Protein AF-A0A821BW20-F1 (afdb_monomer)

Foldseek 3Di:
DDDPPQPCVVLALVVVLVVCVVCVVPDDKDKDKRFAPFDDPVNVVSVVVSVVVNQDCSQVVVQWDKDKDDDGTMIMIMIDHNVNVVPPDDPPPPDDDDDD

Secondary structure (DSSP, 8-state):
-------GGG--HHHHHHHHHHHTTT-S--EEEEE-S---HHHHHHHHHHHHTT-STHHHHTTEEEEEEE-SSEEEEEEEEHHHHTT-------------

Sequence (100 aa):
MLYGNYDLDMINANQSKHLIIFSSCRLNIFKFIFNYIYMTNDDNNDILEKFNQFQTDFWIEKHWYIEYELSYYSSSIYTVPYTLNSFKLEISTQRYWNQF

Nearest PDB structures (foldseek):
  1tig-assembly1_A  TM=6.783E-01  e=1.967E-01  Geobacillus stearothermophilus
  5lmv-assembly1_X  TM=6.789E-01  e=1.193E+00  Thermus thermophilus HB8
  5lmr-assembly1_X  TM=5.923E-01  e=1.044E+00  Thermus thermophilus HB8
  8dwz-assembly1_A  TM=6.489E-01  e=1.666E+00  Enterococcus

Radius of gyration: 18.39 Å; Cα contacts (8 Å, |Δi|>4): 81; chains: 1; bounding box: 45×25×68 Å

Solvent-accessible surface area (backbone atoms only — not comparable to full-atom values): 6315 Å² total; per-residue (Å²): 134,84,74,81,82,72,65,62,78,77,64,38,47,67,63,52,49,54,53,45,62,72,42,49,88,81,45,86,65,51,74,50,77,48,77,53,94,64,63,55,76,69,54,50,55,55,52,49,56,44,54,53,63,55,75,49,71,73,36,57,82,70,47,31,46,80,51,73,49,80,55,63,43,37,36,34,42,33,47,44,44,48,85,64,53,75,68,64,69,78,82,75,80,74,79,79,76,82,87,126

Structure (mmCIF, N/CA/C/O backbone):
data_AF-A0A821BW20-F1
#
_entry.id   AF-A0A821BW20-F1
#
loop_
_atom_site.group_PDB
_atom_site.id
_atom_site.type_symbol
_atom_site.label_atom_id
_atom_site.label_alt_id
_atom_site.label_comp_id
_atom_site.label_asym_id
_atom_site.label_entity_id
_atom_site.label_seq_id
_atom_site.pdbx_PDB_ins_code
_atom_site.Cartn_x
_atom_site.Cartn_y
_atom_site.Cartn_z
_atom_site.occupancy
_atom_site.B_iso_or_equiv
_atom_site.auth_seq_id
_atom_site.auth_comp_id
_atom_site.auth_asym_id
_atom_site.auth_atom_id
_atom_site.pdbx_PDB_model_num
ATOM 1 N N . MET A 1 1 ? 17.943 0.670 -27.583 1.00 32.41 1 MET A N 1
ATOM 2 C CA . MET A 1 1 ? 17.529 -0.154 -26.430 1.00 32.41 1 MET A CA 1
ATOM 3 C C . MET A 1 1 ? 16.342 0.545 -25.806 1.00 32.41 1 MET A C 1
ATOM 5 O O . MET A 1 1 ? 16.503 1.663 -25.340 1.00 32.41 1 MET A O 1
ATOM 9 N N . LEU A 1 2 ? 15.152 -0.039 -25.936 1.00 31.22 2 LEU A N 1
ATOM 10 C CA . LEU A 1 2 ? 13.943 0.464 -25.291 1.00 31.22 2 LEU A CA 1
ATOM 11 C C . LEU A 1 2 ? 14.017 0.008 -23.832 1.00 31.22 2 LEU A C 1
ATOM 13 O O . LEU A 1 2 ? 13.925 -1.190 -23.575 1.00 31.22 2 LEU A O 1
ATOM 17 N N . TYR A 1 3 ? 14.272 0.942 -22.915 1.00 42.75 3 TYR A N 1
ATOM 18 C CA . TYR A 1 3 ? 14.048 0.704 -21.492 1.00 42.75 3 TYR A CA 1
ATOM 19 C C . TYR A 1 3 ? 12.575 0.327 -21.333 1.00 42.75 3 TYR A C 1
ATOM 21 O O . TYR A 1 3 ? 11.709 0.964 -21.939 1.00 42.75 3 TYR A O 1
ATOM 29 N N . GLY A 1 4 ? 12.298 -0.765 -20.624 1.00 42.38 4 GLY A N 1
ATOM 30 C CA . GLY A 1 4 ? 10.926 -1.159 -20.345 1.00 42.38 4 GLY A CA 1
ATOM 31 C C . GLY A 1 4 ? 10.242 -0.005 -19.627 1.00 42.38 4 GLY A C 1
ATOM 32 O O . GLY A 1 4 ? 10.634 0.329 -18.520 1.00 42.38 4 GLY A O 1
ATOM 33 N N . ASN A 1 5 ? 9.265 0.630 -20.275 1.00 44.00 5 ASN A N 1
ATOM 34 C CA . ASN A 1 5 ? 8.374 1.582 -19.624 1.00 44.00 5 ASN A CA 1
ATOM 35 C C . ASN A 1 5 ? 7.580 0.803 -18.573 1.00 44.00 5 ASN A C 1
ATOM 37 O O . ASN A 1 5 ? 6.577 0.165 -18.894 1.00 44.00 5 ASN A O 1
ATOM 41 N N . TYR A 1 6 ? 8.056 0.789 -17.334 1.00 56.91 6 TYR A N 1
ATOM 42 C CA . TYR A 1 6 ? 7.216 0.460 -16.195 1.00 56.91 6 TYR A CA 1
ATOM 43 C C . TYR A 1 6 ? 6.229 1.613 -16.071 1.00 56.91 6 TYR A C 1
ATOM 45 O O . TYR A 1 6 ? 6.626 2.767 -15.915 1.00 56.91 6 TYR A O 1
ATOM 53 N N . ASP A 1 7 ? 4.945 1.306 -16.203 1.00 64.50 7 ASP A N 1
ATOM 54 C CA . ASP A 1 7 ? 3.902 2.307 -16.068 1.00 64.50 7 ASP A CA 1
ATOM 55 C C . ASP A 1 7 ? 3.717 2.617 -14.575 1.00 64.50 7 ASP A C 1
ATOM 57 O O . ASP A 1 7 ? 2.884 2.027 -13.885 1.00 64.50 7 ASP A O 1
ATOM 61 N N . LEU A 1 8 ? 4.573 3.496 -14.044 1.00 66.06 8 LEU A N 1
ATOM 62 C CA . LEU A 1 8 ? 4.513 3.980 -12.662 1.00 66.06 8 LEU A CA 1
ATOM 63 C C . LEU A 1 8 ? 3.160 4.631 -12.341 1.00 66.06 8 LEU A C 1
ATOM 65 O O . LEU A 1 8 ? 2.808 4.738 -11.163 1.00 66.06 8 LEU A O 1
ATOM 69 N N . ASP A 1 9 ? 2.377 5.018 -13.354 1.00 69.88 9 ASP A N 1
ATOM 70 C CA . ASP A 1 9 ? 1.015 5.514 -13.164 1.00 69.88 9 ASP A CA 1
ATOM 71 C C . ASP A 1 9 ? 0.059 4.412 -12.681 1.00 69.88 9 ASP A C 1
ATOM 73 O O . ASP A 1 9 ? -0.957 4.719 -12.050 1.00 69.88 9 ASP A O 1
ATOM 77 N N . MET A 1 10 ? 0.409 3.130 -12.864 1.00 70.94 10 MET A N 1
ATOM 78 C CA . MET A 1 10 ? -0.311 2.009 -12.248 1.00 70.94 10 MET A CA 1
ATOM 79 C C . MET A 1 10 ? -0.134 1.964 -10.723 1.00 70.94 10 MET A C 1
ATOM 81 O O . MET A 1 10 ? -1.004 1.441 -10.022 1.00 70.94 10 MET A O 1
ATOM 85 N N . ILE A 1 11 ? 0.953 2.526 -10.180 1.00 74.38 11 ILE A N 1
ATOM 86 C CA . ILE A 1 11 ? 1.178 2.639 -8.733 1.00 74.38 11 ILE A CA 1
ATOM 87 C C . ILE A 1 11 ? 0.504 3.925 -8.237 1.00 74.38 11 ILE A C 1
ATOM 89 O O . ILE A 1 11 ? 1.141 4.940 -7.952 1.00 74.38 11 ILE A O 1
ATOM 93 N N . ASN A 1 12 ? -0.827 3.887 -8.151 1.00 79.44 12 ASN A N 1
ATOM 94 C CA . ASN A 1 12 ? -1.644 5.025 -7.741 1.00 79.44 12 ASN A CA 1
ATOM 95 C C . ASN A 1 12 ? -2.269 4.799 -6.355 1.00 79.44 12 ASN A C 1
ATOM 97 O O . ASN A 1 12 ? -3.194 3.993 -6.183 1.00 79.44 12 ASN A O 1
ATOM 101 N N . ALA A 1 13 ? -1.789 5.553 -5.364 1.00 78.00 13 ALA A N 1
ATOM 102 C CA . ALA A 1 13 ? -2.254 5.464 -3.981 1.00 78.00 13 ALA A CA 1
ATOM 103 C C . ALA A 1 13 ? -3.754 5.778 -3.832 1.00 78.00 13 ALA A C 1
ATOM 105 O O . ALA A 1 13 ? -4.461 5.088 -3.095 1.00 78.00 13 ALA A O 1
ATOM 106 N N . ASN A 1 14 ? -4.276 6.758 -4.577 1.00 80.94 14 ASN A N 1
ATOM 107 C CA . ASN A 1 14 ? -5.687 7.148 -4.501 1.00 80.94 14 ASN A CA 1
ATOM 108 C C . ASN A 1 14 ? -6.611 6.063 -5.062 1.00 80.94 14 ASN A C 1
ATOM 110 O O . ASN A 1 14 ? -7.599 5.699 -4.422 1.00 80.94 14 ASN A O 1
ATOM 114 N N . GLN A 1 15 ? -6.283 5.503 -6.228 1.00 80.12 15 GLN A N 1
ATOM 115 C CA . GLN A 1 15 ? -7.061 4.404 -6.813 1.00 80.12 15 GLN A CA 1
ATOM 116 C C . GLN A 1 15 ? -7.046 3.167 -5.907 1.00 80.12 15 GLN A C 1
ATOM 118 O O . GLN A 1 15 ? -8.089 2.560 -5.653 1.00 80.12 15 GLN A O 1
ATOM 123 N N . SER A 1 16 ? -5.880 2.847 -5.348 1.00 77.75 16 SER A N 1
ATOM 124 C CA . SER A 1 16 ? -5.709 1.729 -4.419 1.00 77.75 16 SER A CA 1
ATOM 125 C C . SER A 1 16 ? -6.510 1.927 -3.129 1.00 77.75 16 SER A C 1
ATOM 127 O O . SER A 1 16 ? -7.176 1.004 -2.659 1.00 77.75 16 SER A O 1
ATOM 129 N N . LYS A 1 17 ? -6.532 3.151 -2.586 1.00 80.31 17 LYS A N 1
ATOM 130 C CA . LYS A 1 17 ? -7.357 3.525 -1.430 1.00 80.31 17 LYS A CA 1
ATOM 131 C C . LYS A 1 17 ? -8.846 3.319 -1.706 1.00 80.31 17 LYS A C 1
ATOM 133 O O . LYS A 1 17 ? -9.535 2.731 -0.876 1.00 80.31 17 LYS A O 1
ATOM 138 N N . HIS A 1 18 ? -9.346 3.741 -2.867 1.00 83.25 18 HIS A N 1
ATOM 139 C CA . HIS A 1 18 ? -10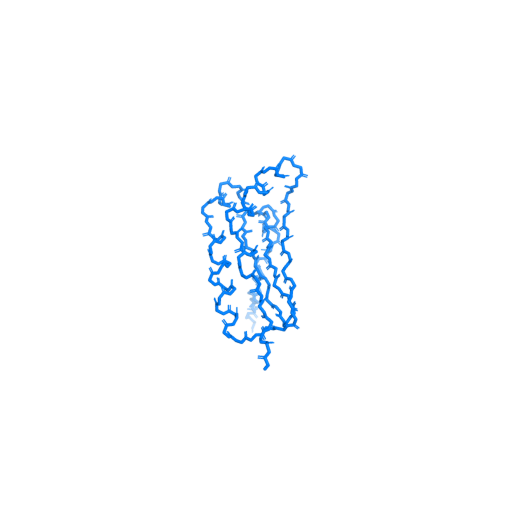.748 3.522 -3.240 1.00 83.25 18 HIS A CA 1
ATOM 140 C C . HIS A 1 18 ? -11.106 2.036 -3.336 1.00 83.25 18 HIS A C 1
ATOM 142 O O . HIS A 1 18 ? -12.130 1.621 -2.787 1.00 83.25 18 HIS A O 1
ATOM 148 N N . LEU A 1 19 ? -10.24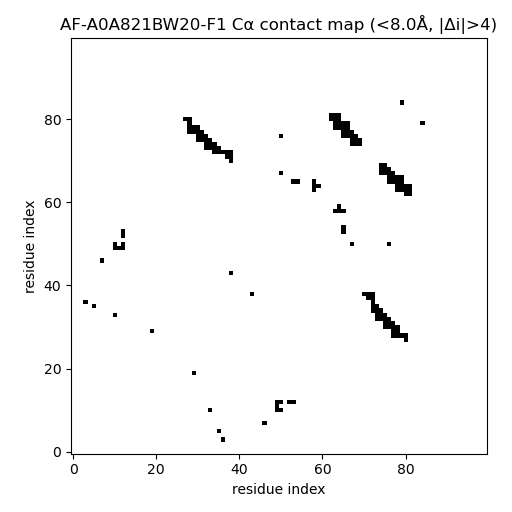9 1.228 -3.969 1.00 81.19 19 LEU A N 1
ATOM 149 C CA . LEU A 1 19 ? -10.420 -0.225 -4.047 1.00 81.19 19 LEU A CA 1
ATOM 150 C C . LEU A 1 19 ? -10.476 -0.863 -2.659 1.00 81.19 19 LEU A C 1
ATOM 152 O O . LEU A 1 19 ? -11.329 -1.718 -2.409 1.00 81.19 19 LEU A O 1
ATOM 156 N N . ILE A 1 20 ? -9.610 -0.421 -1.747 1.00 79.12 20 ILE A N 1
ATOM 157 C CA . ILE A 1 20 ? -9.583 -0.925 -0.377 1.00 79.12 20 ILE A CA 1
ATOM 158 C C . ILE A 1 20 ? -10.834 -0.517 0.391 1.00 79.12 20 ILE A C 1
ATOM 160 O O . ILE A 1 20 ? -11.443 -1.377 1.012 1.00 79.12 20 ILE A O 1
ATOM 164 N N . ILE A 1 21 ? -11.274 0.742 0.320 1.00 79.56 21 ILE A N 1
ATOM 165 C CA . ILE A 1 21 ? -12.515 1.182 0.979 1.00 79.56 21 ILE A CA 1
ATOM 166 C C . ILE A 1 21 ? -13.697 0.333 0.510 1.00 79.56 21 ILE A C 1
ATOM 168 O O . ILE A 1 21 ? -14.451 -0.179 1.335 1.00 79.56 21 ILE A O 1
ATOM 172 N N . PHE A 1 22 ? -13.828 0.148 -0.805 1.00 81.31 22 PHE A N 1
ATOM 173 C CA . PHE A 1 22 ? -14.908 -0.641 -1.390 1.00 81.31 22 PHE A CA 1
ATOM 174 C C . PHE A 1 22 ? -14.860 -2.108 -0.943 1.00 81.31 22 PHE A C 1
ATOM 176 O O . PHE A 1 22 ? -15.882 -2.716 -0.628 1.00 81.31 22 PHE A O 1
ATOM 183 N N . SER A 1 23 ? -13.658 -2.673 -0.878 1.00 76.50 23 SER A N 1
ATOM 184 C CA . SER A 1 23 ? -13.451 -4.089 -0.578 1.00 76.50 23 SER A CA 1
ATOM 185 C C . SER A 1 23 ? -13.364 -4.386 0.926 1.00 76.50 23 SER A C 1
ATOM 187 O O . SER A 1 23 ? -13.513 -5.538 1.332 1.00 76.50 23 SER A O 1
ATOM 189 N N . SER A 1 24 ? -13.161 -3.369 1.770 1.00 71.19 24 SER A N 1
ATOM 190 C CA . SER A 1 24 ? -12.943 -3.482 3.222 1.00 71.19 24 SER A CA 1
ATOM 191 C C . SER A 1 24 ? -14.151 -4.046 3.967 1.00 71.19 24 SER A C 1
ATOM 193 O O . SER A 1 24 ? -13.990 -4.568 5.064 1.00 71.19 24 SER A O 1
ATOM 195 N N . CYS A 1 25 ? -15.348 -4.021 3.375 1.00 68.12 25 CYS A N 1
ATOM 196 C CA . CYS A 1 25 ? -16.506 -4.720 3.936 1.00 68.12 25 CYS A CA 1
ATOM 197 C C . CYS A 1 25 ? -16.371 -6.254 3.881 1.00 68.12 25 CYS A C 1
ATOM 199 O O . CYS A 1 25 ? -17.172 -6.951 4.497 1.00 68.12 25 CYS A O 1
ATOM 201 N N . ARG A 1 26 ? -15.415 -6.789 3.107 1.00 68.00 26 ARG A N 1
ATOM 202 C CA . ARG A 1 26 ? -15.252 -8.232 2.852 1.00 68.00 26 ARG A CA 1
ATOM 203 C C . ARG A 1 26 ? -13.822 -8.745 3.029 1.00 68.00 26 ARG A C 1
ATOM 205 O O . ARG A 1 26 ? -13.638 -9.955 3.105 1.00 68.00 26 ARG A O 1
ATOM 212 N N . LEU A 1 27 ? -12.826 -7.861 3.071 1.00 70.12 27 LEU A N 1
ATOM 213 C CA . LEU A 1 27 ? -11.408 -8.210 3.133 1.00 70.12 27 LEU A CA 1
ATOM 214 C C . LEU A 1 27 ? -10.700 -7.413 4.233 1.00 70.12 27 LEU A C 1
ATOM 216 O O . LEU A 1 27 ? -10.832 -6.193 4.311 1.00 70.12 27 LEU A O 1
ATOM 220 N N . ASN A 1 28 ? -9.921 -8.124 5.050 1.00 71.81 28 ASN A N 1
ATOM 221 C CA . ASN A 1 28 ? -9.164 -7.555 6.172 1.00 71.81 28 ASN A CA 1
ATOM 222 C C . ASN A 1 28 ? -7.686 -7.308 5.840 1.00 71.81 28 ASN A C 1
ATOM 224 O O . ASN A 1 28 ? -6.979 -6.688 6.627 1.00 71.81 28 ASN A O 1
ATOM 228 N N . ILE A 1 29 ? -7.203 -7.852 4.721 1.00 78.25 29 ILE A N 1
ATOM 229 C CA . ILE A 1 29 ? -5.809 -7.771 4.283 1.00 78.25 29 ILE A CA 1
ATOM 230 C C . ILE A 1 29 ? -5.811 -7.547 2.776 1.00 78.25 29 ILE A C 1
ATOM 232 O O . ILE A 1 29 ? -6.514 -8.241 2.039 1.00 78.25 29 ILE A O 1
ATOM 236 N N . PHE A 1 30 ? -4.995 -6.603 2.329 1.00 82.31 30 PHE A N 1
ATOM 237 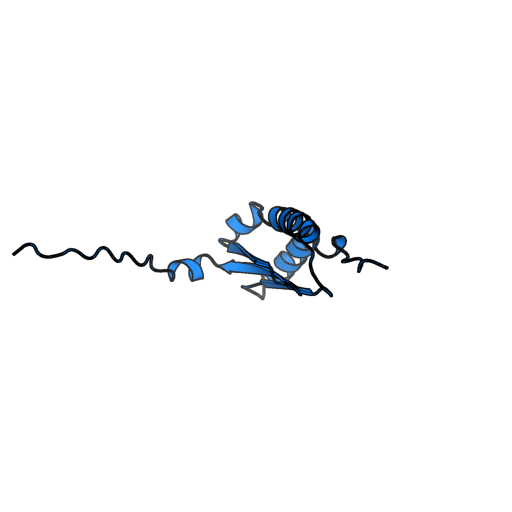C CA . PHE A 1 30 ? -4.771 -6.286 0.930 1.00 82.31 30 PHE A CA 1
ATOM 238 C C . PHE A 1 30 ? -3.290 -6.417 0.613 1.00 82.31 30 PHE A C 1
ATOM 240 O O . PHE A 1 30 ? -2.451 -5.987 1.400 1.00 82.31 30 PHE A O 1
ATOM 247 N N . LYS A 1 31 ? -2.980 -6.994 -0.549 1.00 86.44 31 LYS A N 1
ATOM 248 C CA . LYS A 1 31 ? -1.639 -7.013 -1.133 1.00 86.44 31 LYS A CA 1
ATOM 249 C C . LYS A 1 31 ? -1.763 -6.636 -2.601 1.00 86.44 31 LYS A C 1
ATOM 251 O O . LYS A 1 31 ? -2.454 -7.327 -3.347 1.00 86.44 31 LYS A O 1
ATOM 256 N N . PHE A 1 32 ? -1.095 -5.566 -3.007 1.00 84.62 32 PHE A N 1
ATOM 257 C CA . PHE A 1 32 ? -0.904 -5.247 -4.417 1.00 84.62 32 PHE A CA 1
ATOM 258 C C . PHE A 1 32 ? 0.490 -5.696 -4.827 1.00 84.62 32 PHE A C 1
ATOM 260 O O . PHE A 1 32 ? 1.454 -5.464 -4.099 1.00 84.62 32 PHE A O 1
ATOM 267 N N . ILE A 1 33 ? 0.577 -6.372 -5.968 1.00 86.75 33 ILE A N 1
ATOM 268 C CA . ILE A 1 33 ? 1.829 -6.872 -6.533 1.00 86.75 33 ILE A CA 1
ATOM 269 C C . ILE A 1 33 ? 1.999 -6.214 -7.893 1.00 86.75 33 ILE A C 1
ATOM 271 O O . ILE A 1 33 ? 1.138 -6.352 -8.763 1.00 86.75 33 ILE A O 1
ATOM 275 N N . PHE A 1 34 ? 3.114 -5.523 -8.062 1.00 84.25 34 PHE A N 1
ATOM 276 C CA . PHE A 1 34 ? 3.505 -4.863 -9.292 1.00 84.25 34 PHE A CA 1
ATOM 277 C C . PHE A 1 34 ? 4.690 -5.633 -9.862 1.00 84.25 34 PHE A C 1
ATOM 279 O O . PHE A 1 34 ? 5.750 -5.695 -9.247 1.00 84.25 34 PHE A O 1
ATOM 286 N N . ASN A 1 35 ? 4.490 -6.271 -11.012 1.00 83.38 35 ASN A N 1
ATOM 287 C CA . ASN A 1 35 ? 5.532 -7.047 -11.676 1.00 83.38 35 ASN A CA 1
ATOM 288 C C . ASN A 1 35 ? 6.164 -6.217 -12.794 1.00 83.38 35 ASN A C 1
ATOM 290 O O . ASN A 1 35 ? 5.459 -5.512 -13.516 1.00 83.38 35 ASN A O 1
ATOM 294 N N . TYR A 1 36 ? 7.473 -6.348 -12.967 1.00 79.50 36 TYR A N 1
ATOM 295 C CA . TYR A 1 36 ? 8.249 -5.676 -14.007 1.00 79.50 36 TYR A CA 1
ATOM 296 C C . TYR A 1 36 ? 9.328 -6.604 -14.574 1.00 79.50 36 TYR A C 1
ATOM 298 O O . TYR A 1 36 ? 9.617 -7.669 -14.032 1.00 79.50 36 TYR A O 1
ATOM 306 N N . ILE A 1 37 ? 9.908 -6.212 -15.713 1.00 76.06 37 ILE A N 1
ATOM 307 C CA . ILE A 1 37 ? 10.893 -7.033 -16.436 1.00 76.06 37 ILE A CA 1
ATOM 308 C C . ILE A 1 37 ? 12.231 -7.075 -15.686 1.00 76.06 37 ILE A C 1
ATOM 310 O O . ILE A 1 37 ? 12.836 -8.137 -15.586 1.00 76.06 37 ILE A O 1
ATOM 314 N N . TYR A 1 38 ? 12.693 -5.936 -15.172 1.00 71.81 38 TYR A N 1
ATOM 315 C CA . TYR A 1 38 ? 13.836 -5.809 -14.265 1.00 71.81 38 TYR A CA 1
ATOM 316 C C . TYR A 1 38 ? 13.814 -4.410 -13.634 1.00 71.81 38 TYR A C 1
ATOM 318 O O . TYR A 1 38 ? 13.311 -3.481 -14.262 1.00 71.81 38 TYR A O 1
ATOM 326 N N . MET A 1 39 ? 14.353 -4.262 -12.423 1.00 73.25 39 MET A N 1
ATOM 327 C CA . MET A 1 39 ? 14.501 -2.967 -11.750 1.00 73.25 39 MET A CA 1
ATOM 328 C C . MET A 1 39 ? 15.926 -2.433 -11.831 1.00 73.25 39 MET A C 1
ATOM 330 O O . MET A 1 39 ? 16.884 -3.172 -11.593 1.00 73.25 39 MET A O 1
ATOM 334 N N . THR A 1 40 ? 16.067 -1.138 -12.089 1.00 76.69 40 THR A N 1
ATOM 335 C CA . THR A 1 40 ? 17.314 -0.397 -11.875 1.00 76.69 40 THR A CA 1
ATOM 336 C C . THR A 1 40 ? 17.311 0.319 -10.520 1.00 76.69 40 THR A C 1
ATOM 338 O O . THR A 1 40 ? 16.302 0.374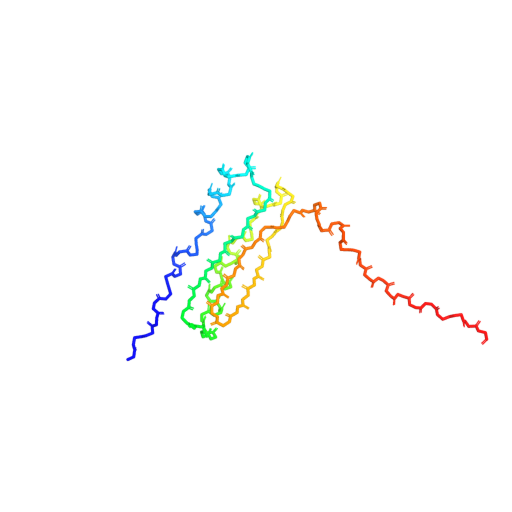 -9.819 1.00 76.69 40 THR A O 1
ATOM 341 N N . ASN A 1 41 ? 18.461 0.872 -10.125 1.00 76.00 41 ASN A N 1
ATOM 342 C CA . ASN A 1 41 ? 18.555 1.660 -8.894 1.00 76.00 41 ASN A CA 1
ATOM 343 C C . ASN A 1 41 ? 17.753 2.966 -8.961 1.00 76.00 41 ASN A C 1
ATOM 345 O O . ASN A 1 41 ? 17.250 3.398 -7.928 1.00 76.00 41 ASN A O 1
ATOM 349 N N . ASP A 1 42 ? 17.619 3.573 -10.141 1.00 76.81 42 ASP A N 1
ATOM 350 C CA . ASP A 1 42 ? 16.815 4.789 -10.304 1.00 76.81 42 ASP A CA 1
ATOM 351 C C . ASP A 1 42 ? 15.326 4.467 -10.106 1.00 76.81 42 ASP A C 1
ATOM 353 O O . ASP A 1 42 ? 14.645 5.140 -9.333 1.00 76.81 42 ASP A O 1
ATOM 357 N N . ASP A 1 43 ? 14.873 3.329 -10.642 1.00 76.88 43 ASP A N 1
ATOM 358 C CA . ASP A 1 43 ? 13.506 2.833 -10.443 1.00 76.88 43 ASP A CA 1
ATOM 359 C C . ASP A 1 43 ? 13.189 2.570 -8.956 1.00 76.88 43 ASP A C 1
ATOM 361 O O . ASP A 1 43 ? 12.035 2.671 -8.539 1.00 76.88 43 ASP A O 1
ATOM 365 N N . ASN A 1 44 ? 14.195 2.249 -8.123 1.00 78.62 44 ASN A N 1
ATOM 366 C CA . ASN A 1 44 ? 13.998 2.056 -6.674 1.00 78.62 44 ASN A CA 1
ATOM 367 C C . ASN A 1 44 ? 13.557 3.342 -5.995 1.00 78.62 44 ASN A C 1
ATOM 369 O O . ASN A 1 44 ? 12.654 3.300 -5.160 1.00 78.62 44 ASN A O 1
ATOM 373 N N . ASN A 1 45 ? 14.160 4.472 -6.355 1.00 83.00 45 ASN A N 1
ATOM 374 C CA . ASN A 1 45 ? 13.804 5.751 -5.756 1.00 83.00 45 ASN A CA 1
ATOM 375 C C . ASN A 1 45 ? 12.384 6.164 -6.160 1.00 83.00 45 ASN A C 1
ATOM 377 O O . ASN A 1 45 ? 11.605 6.558 -5.293 1.00 83.00 45 ASN A O 1
ATOM 381 N N . ASP A 1 46 ? 12.018 5.970 -7.428 1.00 84.25 46 ASP A N 1
ATOM 382 C CA . ASP A 1 46 ? 10.687 6.311 -7.938 1.00 84.25 46 ASP A CA 1
ATOM 383 C C . ASP A 1 46 ? 9.587 5.438 -7.311 1.00 84.25 46 ASP A C 1
ATOM 385 O O . ASP A 1 46 ? 8.548 5.945 -6.874 1.00 84.25 46 ASP A O 1
ATOM 389 N N . ILE A 1 47 ? 9.808 4.121 -7.197 1.00 84.00 47 ILE A N 1
ATOM 390 C CA . ILE A 1 47 ? 8.853 3.219 -6.532 1.00 84.00 47 ILE A CA 1
ATOM 391 C C . ILE A 1 47 ? 8.741 3.551 -5.042 1.00 84.00 47 ILE A C 1
ATOM 393 O O . ILE A 1 47 ? 7.629 3.565 -4.508 1.00 84.00 47 ILE A O 1
ATOM 397 N N . LEU A 1 48 ? 9.854 3.848 -4.3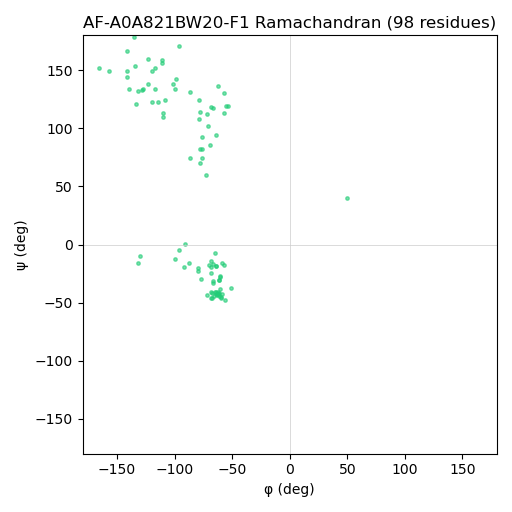65 1.00 85.12 48 LEU A N 1
ATOM 398 C CA . LEU A 1 48 ? 9.835 4.271 -2.964 1.00 85.12 48 LEU A CA 1
ATOM 399 C C . LEU A 1 48 ? 9.051 5.572 -2.779 1.00 85.12 48 LEU A C 1
ATOM 401 O O . LEU A 1 48 ? 8.257 5.671 -1.842 1.00 85.12 48 LEU A O 1
ATOM 405 N N . GLU A 1 49 ? 9.212 6.549 -3.674 1.00 86.44 49 GLU A N 1
ATOM 406 C CA . GLU A 1 49 ? 8.431 7.785 -3.642 1.00 86.44 49 GLU A CA 1
ATOM 407 C C . GLU A 1 49 ? 6.933 7.490 -3.775 1.00 86.44 49 GLU A C 1
ATOM 409 O O . GLU A 1 49 ? 6.131 7.969 -2.969 1.00 86.44 49 GLU A O 1
ATOM 414 N N . LYS A 1 50 ? 6.542 6.634 -4.726 1.00 86.00 50 LYS A N 1
ATOM 415 C CA . LYS A 1 50 ? 5.144 6.212 -4.883 1.00 86.00 50 LYS A CA 1
ATOM 416 C C . LYS A 1 50 ? 4.629 5.469 -3.656 1.00 86.00 50 LYS A C 1
ATOM 418 O O . LYS A 1 50 ? 3.517 5.740 -3.217 1.00 86.00 50 LYS A O 1
ATOM 423 N N . PHE A 1 51 ? 5.410 4.569 -3.064 1.00 86.75 51 PHE A N 1
ATOM 424 C CA . PHE A 1 51 ? 5.015 3.830 -1.860 1.00 86.75 51 PHE A CA 1
ATOM 425 C C . PHE A 1 51 ? 4.882 4.738 -0.636 1.00 86.75 51 PHE A C 1
ATOM 427 O O . PHE A 1 51 ? 3.968 4.544 0.166 1.00 86.75 51 PHE A O 1
ATOM 434 N N . ASN A 1 52 ? 5.694 5.789 -0.527 1.00 85.44 52 ASN A N 1
ATOM 435 C CA . ASN A 1 52 ? 5.516 6.808 0.506 1.00 85.44 52 ASN A CA 1
ATOM 436 C C . ASN A 1 52 ? 4.168 7.530 0.383 1.00 85.44 52 ASN A C 1
ATOM 438 O O . ASN A 1 52 ? 3.572 7.868 1.401 1.00 85.44 52 ASN A O 1
A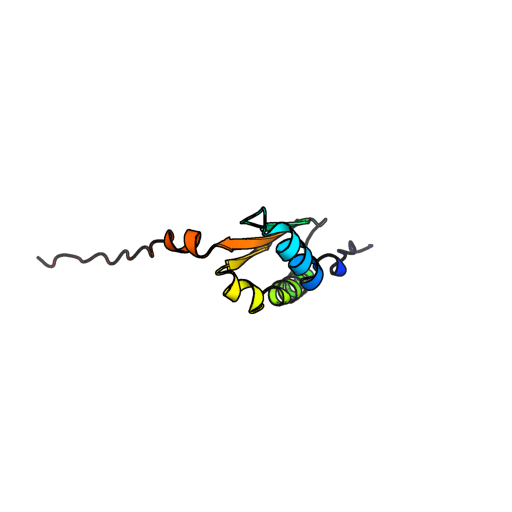TOM 442 N N . GLN A 1 53 ? 3.615 7.685 -0.826 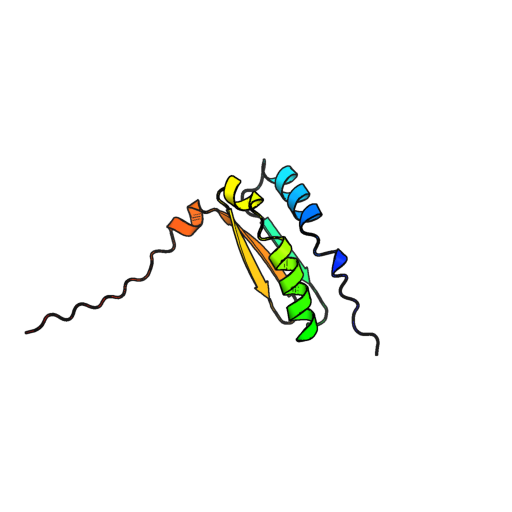1.00 86.94 53 GLN A N 1
ATOM 443 C CA . GLN A 1 53 ? 2.271 8.257 -1.011 1.00 86.94 53 GLN A CA 1
ATOM 444 C C . GLN A 1 53 ? 1.159 7.368 -0.439 1.00 86.94 53 GLN A C 1
ATOM 446 O O . GLN A 1 53 ? 0.047 7.845 -0.215 1.00 86.94 53 GLN A O 1
ATOM 451 N N . PHE A 1 54 ? 1.435 6.088 -0.175 1.00 81.75 54 PHE A N 1
ATOM 452 C CA . PHE A 1 54 ? 0.502 5.232 0.544 1.00 81.75 54 PHE A CA 1
ATOM 453 C C . PHE A 1 54 ? 0.561 5.468 2.052 1.00 81.75 54 PHE A C 1
ATOM 455 O O . PHE A 1 54 ? -0.419 5.157 2.709 1.00 81.75 54 PHE A O 1
ATOM 462 N N . GLN A 1 55 ? 1.618 6.042 2.628 1.00 79.81 55 GLN A N 1
ATOM 463 C CA . GLN A 1 55 ? 1.733 6.276 4.075 1.00 79.81 55 GLN A CA 1
ATOM 464 C C . GLN A 1 55 ? 0.907 7.501 4.511 1.00 79.81 55 GLN A C 1
ATOM 466 O O . GLN A 1 55 ? 1.436 8.554 4.850 1.00 79.81 55 GLN A O 1
ATOM 471 N N . THR A 1 56 ? -0.420 7.369 4.466 1.00 81.50 56 THR A N 1
ATOM 472 C CA . THR A 1 56 ? -1.380 8.416 4.855 1.00 81.50 56 THR A CA 1
ATOM 473 C C . THR A 1 56 ? -2.135 8.039 6.128 1.00 81.50 56 THR A C 1
ATOM 475 O O . THR A 1 56 ? -2.301 6.854 6.429 1.00 81.50 56 THR A O 1
ATOM 478 N N . ASP A 1 57 ? -2.693 9.034 6.823 1.00 80.00 57 ASP A N 1
ATOM 479 C CA . ASP A 1 57 ? -3.481 8.843 8.056 1.00 80.00 57 ASP A CA 1
ATOM 480 C C . ASP A 1 57 ? -4.712 7.938 7.877 1.00 80.00 57 ASP A C 1
ATOM 482 O O . ASP A 1 57 ? -5.250 7.400 8.843 1.00 80.00 57 ASP A O 1
ATOM 486 N N . PHE A 1 58 ? -5.128 7.698 6.629 1.00 79.19 58 PHE A N 1
ATOM 487 C CA . PHE A 1 58 ? -6.217 6.785 6.289 1.00 79.19 58 PHE A CA 1
ATOM 488 C C . PHE A 1 58 ? -6.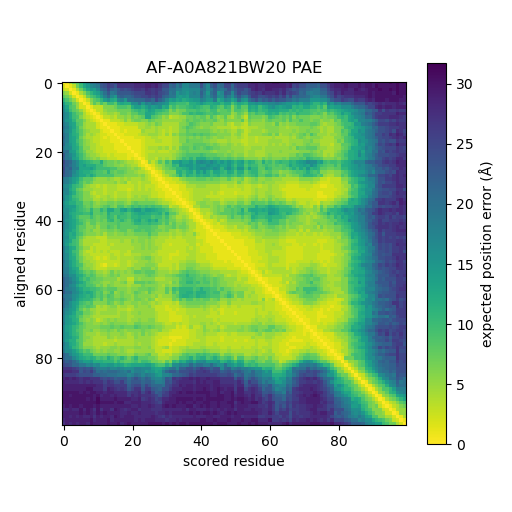070 5.392 6.926 1.00 79.19 58 PHE A C 1
ATOM 490 O O . PHE A 1 58 ? -7.066 4.790 7.328 1.00 79.19 58 PHE A O 1
ATOM 497 N N . TRP A 1 59 ? -4.845 4.867 7.021 1.00 75.75 59 TRP A N 1
ATOM 498 C CA . TRP A 1 59 ? -4.606 3.534 7.588 1.00 75.75 59 TRP A CA 1
ATOM 499 C C . TRP A 1 59 ? -4.681 3.530 9.115 1.00 75.75 59 TRP A C 1
ATOM 501 O O . TRP A 1 59 ? -5.125 2.542 9.702 1.00 75.75 59 TRP A O 1
ATOM 511 N N . ILE A 1 60 ? -4.334 4.655 9.748 1.00 73.31 60 ILE A N 1
ATOM 512 C CA . ILE A 1 60 ? -4.366 4.828 11.204 1.00 73.31 60 ILE A CA 1
ATOM 513 C C . ILE A 1 60 ? -5.803 4.700 11.717 1.00 73.31 60 ILE A C 1
ATOM 515 O O . ILE A 1 60 ? -6.042 3.966 12.675 1.00 73.31 60 ILE A O 1
ATOM 519 N N . GLU A 1 61 ? -6.774 5.318 11.036 1.00 74.81 61 GLU A N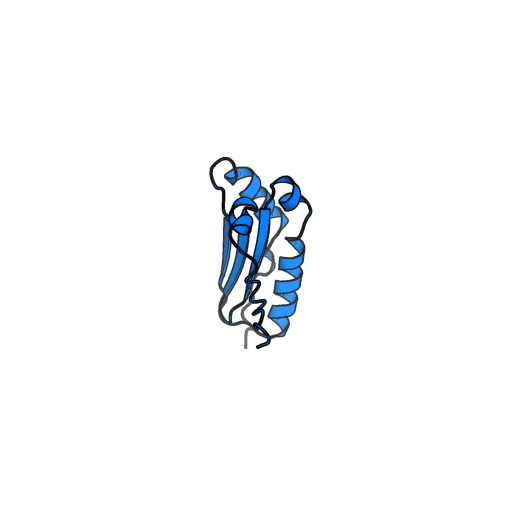 1
ATOM 520 C CA . GLU A 1 61 ? -8.204 5.213 11.378 1.00 74.81 61 GLU A CA 1
ATOM 521 C C . GLU A 1 61 ? -8.736 3.773 11.304 1.00 74.81 61 GLU A C 1
ATOM 523 O O . GLU A 1 61 ? -9.691 3.409 11.988 1.00 74.81 61 GLU A O 1
ATOM 528 N N . LYS A 1 62 ? -8.115 2.935 10.469 1.00 73.25 62 LYS A N 1
ATOM 529 C CA . LYS A 1 62 ? -8.452 1.515 10.312 1.00 73.25 62 LYS A CA 1
ATOM 530 C C . LYS A 1 62 ? -7.654 0.604 11.244 1.00 73.25 62 LYS A C 1
ATOM 532 O O . LYS A 1 62 ? -7.851 -0.608 11.199 1.00 73.25 62 LYS A O 1
ATOM 537 N N . HIS A 1 63 ? -6.774 1.164 12.078 1.00 77.94 63 HIS A N 1
ATOM 538 C CA . HIS A 1 63 ? -5.775 0.421 12.846 1.00 77.94 63 HIS A CA 1
ATOM 539 C C . HIS A 1 63 ? -4.981 -0.548 11.960 1.00 77.94 63 HIS A C 1
ATOM 541 O O . HIS A 1 63 ? -4.736 -1.691 12.343 1.00 77.94 63 HIS A O 1
ATOM 547 N N . TRP A 1 64 ? -4.622 -0.128 10.751 1.00 78.62 64 TRP A N 1
ATOM 548 C CA . TRP A 1 64 ? -3.791 -0.887 9.821 1.00 78.62 64 TRP A CA 1
ATOM 549 C C . TRP A 1 64 ? -2.499 -0.113 9.572 1.00 78.62 64 TRP A C 1
ATOM 551 O O . TRP A 1 64 ? -2.471 1.113 9.649 1.00 78.62 64 TRP A O 1
ATOM 561 N N . TYR A 1 65 ? -1.424 -0.826 9.266 1.00 80.06 65 TYR A N 1
ATOM 562 C CA . TYR A 1 65 ? -0.189 -0.219 8.782 1.00 80.06 65 TYR A CA 1
ATOM 563 C C . TYR A 1 65 ? 0.192 -0.818 7.434 1.00 80.06 65 TYR A C 1
ATOM 565 O O . TYR A 1 65 ? -0.289 -1.886 7.054 1.00 80.06 65 TYR A O 1
ATOM 573 N N . ILE A 1 66 ? 1.018 -0.092 6.691 1.00 84.31 66 ILE A N 1
ATOM 574 C CA . ILE A 1 66 ? 1.445 -0.467 5.350 1.00 84.31 66 ILE A CA 1
ATOM 575 C C . ILE A 1 66 ? 2.908 -0.890 5.404 1.00 84.31 66 ILE A C 1
ATOM 577 O O . ILE A 1 66 ? 3.763 -0.113 5.828 1.00 84.31 66 ILE A O 1
ATOM 581 N N . GLU A 1 67 ? 3.191 -2.100 4.938 1.00 87.12 67 GLU A N 1
ATOM 582 C CA . GLU A 1 67 ? 4.544 -2.576 4.654 1.00 87.12 67 GLU A CA 1
ATOM 583 C C . GLU A 1 67 ? 4.719 -2.732 3.139 1.00 87.12 67 GLU A C 1
ATOM 585 O O . GLU A 1 67 ? 3.749 -2.890 2.388 1.00 87.12 67 GLU A O 1
ATOM 590 N N . TYR A 1 68 ? 5.969 -2.678 2.686 1.00 88.38 68 TYR A N 1
ATOM 591 C CA . TYR A 1 68 ? 6.319 -2.903 1.294 1.00 88.38 68 TYR A CA 1
ATOM 592 C C . TYR A 1 68 ? 7.526 -3.828 1.164 1.00 88.38 68 TYR A C 1
ATOM 594 O O . TYR A 1 68 ? 8.379 -3.908 2.044 1.00 88.38 68 TYR A O 1
ATOM 602 N N . GLU A 1 69 ? 7.592 -4.509 0.029 1.00 87.81 69 GLU A N 1
ATOM 603 C CA . GLU A 1 69 ? 8.674 -5.404 -0.360 1.00 87.81 69 GLU A CA 1
ATOM 604 C C . GLU A 1 69 ? 9.147 -5.007 -1.758 1.00 87.81 69 GLU A C 1
ATOM 606 O O . GLU A 1 69 ? 8.329 -4.799 -2.657 1.00 87.81 69 GLU A O 1
ATOM 611 N N . LEU A 1 70 ? 10.462 -4.901 -1.940 1.00 86.94 70 LEU A N 1
ATOM 612 C CA . LEU A 1 70 ? 11.097 -4.611 -3.223 1.00 86.94 70 LEU A CA 1
ATOM 613 C C . LEU A 1 70 ? 11.974 -5.796 -3.618 1.00 86.94 70 LEU A C 1
ATOM 615 O O . LEU A 1 70 ? 12.748 -6.304 -2.807 1.00 86.94 70 LEU A O 1
ATOM 619 N N . SER A 1 71 ? 11.870 -6.223 -4.870 1.00 84.31 71 SER A N 1
ATOM 620 C CA . SER A 1 71 ? 12.711 -7.269 -5.446 1.00 84.31 71 SER A CA 1
ATOM 621 C C . SER A 1 71 ? 13.200 -6.871 -6.838 1.00 84.31 71 SER A C 1
ATOM 623 O O . SER A 1 71 ? 12.851 -5.823 -7.369 1.00 84.31 71 SER A O 1
ATOM 625 N N . TYR A 1 72 ? 14.008 -7.715 -7.472 1.00 82.38 72 TYR A N 1
ATOM 626 C CA . TYR A 1 72 ? 14.540 -7.413 -8.805 1.00 82.38 72 TYR A CA 1
ATOM 627 C C . TYR A 1 72 ? 13.496 -7.462 -9.932 1.00 82.38 72 TYR A C 1
ATOM 629 O O . TYR A 1 72 ? 13.744 -6.919 -11.007 1.00 82.38 72 TYR A O 1
ATOM 637 N N . TYR A 1 73 ? 12.346 -8.102 -9.693 1.00 84.75 73 TYR A N 1
ATOM 638 C CA . TYR A 1 73 ? 11.309 -8.358 -10.707 1.00 84.75 73 TYR A CA 1
ATOM 639 C C . TYR A 1 73 ? 9.900 -7.954 -10.269 1.00 84.75 73 TYR A C 1
ATOM 641 O O . TYR A 1 73 ? 8.959 -7.979 -11.063 1.00 84.75 73 TYR A O 1
ATOM 649 N N . SER A 1 74 ? 9.727 -7.624 -8.995 1.00 86.25 74 SER A N 1
ATOM 650 C CA . SER A 1 74 ? 8.440 -7.204 -8.472 1.00 86.25 74 SER A CA 1
ATOM 651 C C . SER A 1 74 ? 8.570 -6.368 -7.213 1.00 86.25 74 SER A C 1
ATOM 653 O O . SER A 1 74 ? 9.471 -6.563 -6.393 1.00 86.25 74 SER A O 1
ATOM 655 N N . SER A 1 75 ? 7.615 -5.471 -7.041 1.00 87.56 75 SER A N 1
ATOM 656 C CA . SER A 1 75 ? 7.398 -4.746 -5.807 1.00 87.56 75 SER A CA 1
ATOM 657 C C . SER A 1 75 ? 6.006 -5.070 -5.295 1.00 87.56 75 SER A C 1
ATOM 659 O O . SER A 1 75 ? 5.083 -5.385 -6.053 1.00 87.56 75 SER A O 1
ATOM 661 N N . SER A 1 76 ? 5.835 -5.047 -3.982 1.00 87.44 76 SER A N 1
ATOM 662 C CA . SER A 1 76 ? 4.521 -5.241 -3.397 1.00 87.44 76 SER A CA 1
ATOM 663 C C . SER A 1 76 ? 4.301 -4.335 -2.209 1.00 87.44 76 SER A C 1
ATOM 665 O O . SER A 1 76 ? 5.237 -3.986 -1.497 1.00 87.44 76 SER A O 1
ATOM 667 N N . ILE A 1 77 ? 3.042 -3.964 -2.011 1.00 88.19 77 ILE A N 1
ATOM 668 C CA . ILE A 1 77 ? 2.592 -3.198 -0.858 1.00 88.19 77 ILE A CA 1
ATOM 669 C C . ILE A 1 77 ? 1.426 -3.938 -0.224 1.00 88.19 77 ILE A C 1
ATOM 671 O O . ILE A 1 77 ? 0.532 -4.424 -0.928 1.00 88.19 77 ILE A O 1
ATOM 675 N N . TYR A 1 78 ? 1.448 -4.079 1.095 1.00 86.44 78 TYR A N 1
ATOM 676 C CA . TYR A 1 78 ? 0.430 -4.830 1.809 1.00 86.44 78 TYR A CA 1
ATOM 677 C C . TYR A 1 78 ? 0.040 -4.182 3.133 1.00 86.44 78 TYR A C 1
ATOM 679 O O . TYR A 1 78 ? 0.855 -3.591 3.839 1.00 86.44 78 TYR A O 1
ATOM 687 N N . THR A 1 79 ? -1.248 -4.295 3.459 1.00 84.69 79 THR A N 1
ATOM 688 C CA . THR A 1 79 ? -1.808 -3.820 4.725 1.00 84.69 79 THR A CA 1
ATOM 689 C C . THR A 1 79 ? -1.657 -4.900 5.780 1.00 84.69 79 THR A C 1
ATOM 691 O O . THR A 1 79 ? -2.090 -6.035 5.564 1.00 84.69 79 THR A O 1
ATOM 694 N N . VAL A 1 80 ? -1.156 -4.543 6.952 1.00 76.25 80 VAL A N 1
ATOM 695 C CA . VAL A 1 80 ? -1.120 -5.432 8.105 1.00 76.25 80 VAL A CA 1
ATOM 696 C C . VAL A 1 80 ? -2.032 -4.878 9.205 1.00 76.25 80 VAL A C 1
ATOM 698 O O . VAL A 1 80 ? -1.863 -3.738 9.646 1.00 76.25 80 VAL A O 1
ATOM 701 N N . PRO A 1 81 ? -3.024 -5.658 9.661 1.00 71.81 81 PRO A N 1
ATOM 702 C CA . PRO A 1 81 ? -3.850 -5.288 10.800 1.00 71.81 81 PRO A CA 1
ATOM 703 C C . PRO A 1 81 ? -3.029 -5.149 12.081 1.00 71.81 81 PRO A C 1
ATOM 705 O O . PRO A 1 81 ? -2.217 -6.016 12.402 1.00 71.81 81 PRO A O 1
ATOM 708 N N . TYR A 1 82 ? -3.282 -4.108 12.874 1.00 67.31 82 TYR A N 1
ATOM 709 C CA . TYR A 1 82 ? -2.574 -3.889 14.141 1.00 67.31 82 TYR A CA 1
ATOM 710 C C . TYR A 1 82 ? -2.793 -5.035 15.143 1.00 67.31 82 TYR A C 1
ATOM 712 O O . TYR A 1 82 ? -1.883 -5.392 15.886 1.00 67.31 82 TYR A O 1
ATOM 720 N N . THR A 1 83 ? -3.958 -5.693 15.098 1.00 63.56 83 THR A N 1
ATOM 721 C CA . THR A 1 83 ? -4.264 -6.907 15.882 1.00 63.56 83 THR A CA 1
ATOM 722 C C . THR A 1 83 ? -3.386 -8.111 15.530 1.00 63.56 83 THR A C 1
ATOM 724 O O . THR A 1 83 ? -3.290 -9.046 16.319 1.00 63.56 83 THR A O 1
ATOM 727 N N . LEU A 1 84 ? -2.734 -8.107 14.364 1.00 55.69 84 LEU A N 1
ATOM 728 C CA . LEU A 1 84 ? -1.741 -9.112 13.979 1.00 55.69 84 LEU A CA 1
ATOM 729 C C . LEU A 1 84 ? -0.314 -8.691 14.367 1.00 55.69 84 LEU A C 1
ATOM 731 O O . LEU A 1 84 ? 0.547 -9.555 14.519 1.00 55.69 84 LEU A O 1
ATOM 735 N N . ASN A 1 85 ? -0.065 -7.399 14.613 1.00 50.84 85 ASN A N 1
ATOM 736 C CA . ASN A 1 85 ? 1.233 -6.907 15.092 1.00 50.84 85 ASN A CA 1
ATOM 737 C C . ASN A 1 85 ? 1.429 -7.106 16.601 1.00 50.84 85 ASN A C 1
ATOM 739 O O . ASN A 1 85 ? 2.562 -7.223 17.055 1.00 50.84 85 ASN A O 1
ATOM 743 N N . SER A 1 86 ? 0.346 -7.231 17.381 1.00 49.91 86 SER A N 1
ATOM 744 C CA . SER A 1 86 ? 0.415 -7.566 18.814 1.00 49.91 86 SER A CA 1
ATOM 745 C C . SER A 1 86 ? 0.981 -8.964 19.103 1.00 49.91 86 SER A C 1
ATOM 747 O O . SER A 1 86 ? 1.223 -9.294 20.260 1.00 49.91 86 SER A O 1
ATOM 749 N N . PHE A 1 87 ? 1.206 -9.787 18.071 1.00 52.59 87 PHE A N 1
ATOM 750 C CA . PHE A 1 87 ? 1.877 -11.085 18.186 1.00 52.59 87 PHE A CA 1
ATOM 751 C C . PHE A 1 87 ? 3.378 -11.041 17.868 1.00 52.59 87 PHE A C 1
ATOM 753 O O . PHE A 1 87 ? 4.059 -12.050 18.060 1.00 52.59 87 PHE A O 1
ATOM 760 N N . LYS A 1 88 ? 3.933 -9.898 17.436 1.00 52.34 88 LYS A N 1
ATOM 761 C CA . LYS A 1 88 ? 5.388 -9.708 17.428 1.00 52.34 88 LYS A CA 1
ATOM 762 C C . LYS A 1 88 ? 5.825 -9.397 18.859 1.00 52.34 88 LYS A C 1
ATOM 764 O O . LYS A 1 88 ? 5.967 -8.243 19.245 1.00 52.34 88 LYS A O 1
ATOM 769 N N . LEU A 1 89 ? 5.989 -10.450 19.661 1.00 52.34 89 LEU A N 1
ATOM 770 C CA . LEU A 1 89 ? 6.717 -10.372 20.923 1.00 52.34 89 LEU A CA 1
ATOM 771 C C . LEU A 1 89 ? 8.092 -9.764 20.608 1.00 52.34 89 LEU A C 1
ATOM 773 O O . LEU A 1 89 ? 8.845 -10.340 19.819 1.00 52.34 89 LEU A O 1
ATOM 777 N N . GLU A 1 90 ? 8.423 -8.611 21.189 1.00 54.88 90 GLU A N 1
ATOM 778 C CA . GLU A 1 90 ? 9.812 -8.164 21.214 1.00 54.88 90 GLU A CA 1
ATOM 779 C C . GLU A 1 90 ? 10.626 -9.284 21.864 1.00 54.88 90 GLU A C 1
ATOM 781 O O . GLU A 1 90 ? 10.369 -9.673 23.005 1.00 54.88 90 GLU A O 1
ATOM 786 N N . ILE A 1 91 ? 11.582 -9.852 21.128 1.00 52.19 91 ILE A N 1
ATOM 787 C CA . ILE A 1 91 ? 12.539 -10.796 21.699 1.00 52.19 91 ILE A CA 1
ATOM 788 C C . ILE A 1 91 ? 13.435 -9.976 22.630 1.00 52.19 91 ILE A C 1
ATOM 790 O O . ILE A 1 91 ? 14.503 -9.504 22.246 1.00 52.19 91 ILE A O 1
ATOM 794 N N . SER A 1 92 ? 12.999 -9.784 23.873 1.00 58.22 92 SER A N 1
ATOM 795 C CA . SER A 1 92 ? 13.857 -9.303 24.944 1.00 58.22 92 SER A CA 1
ATOM 796 C C . SER A 1 92 ? 14.736 -10.467 25.398 1.00 58.22 92 SER A C 1
ATOM 798 O O . SER A 1 92 ? 14.571 -11.059 26.461 1.00 58.22 92 SER A O 1
ATOM 800 N N . THR A 1 93 ? 15.738 -10.821 24.593 1.00 55.81 93 THR A N 1
ATOM 801 C CA . THR A 1 93 ? 16.863 -11.626 25.087 1.00 55.81 93 THR A CA 1
ATOM 802 C C . THR A 1 93 ? 17.750 -10.770 25.991 1.00 55.81 93 THR A C 1
ATOM 804 O O . THR A 1 93 ? 18.936 -10.589 25.728 1.00 55.81 93 THR A O 1
ATOM 807 N N . GLN A 1 94 ? 17.200 -10.240 27.085 1.00 56.88 94 GLN A N 1
ATOM 808 C CA . GLN A 1 94 ? 18.014 -9.867 28.234 1.00 56.88 94 GLN A CA 1
ATOM 809 C C . GLN A 1 94 ? 18.380 -11.160 28.960 1.00 56.88 94 GLN A C 1
ATOM 811 O O . GLN A 1 94 ? 17.646 -11.683 29.795 1.00 56.88 94 GLN A O 1
ATOM 816 N N . ARG A 1 95 ? 19.537 -11.715 28.588 1.00 60.25 95 ARG A N 1
ATOM 817 C CA . ARG A 1 95 ? 20.198 -12.752 29.379 1.00 60.25 95 ARG A CA 1
ATOM 818 C C . ARG A 1 95 ? 20.739 -12.104 30.647 1.00 60.25 95 ARG A C 1
ATOM 820 O O . ARG A 1 95 ? 21.781 -11.454 30.614 1.00 60.25 95 ARG A O 1
ATOM 827 N N . TYR A 1 96 ? 20.036 -12.297 31.753 1.00 64.44 96 TYR A N 1
ATOM 828 C CA . TYR A 1 96 ? 20.590 -12.041 33.074 1.00 64.44 96 TYR A CA 1
ATOM 829 C C . TYR A 1 96 ? 21.502 -13.207 33.444 1.00 64.44 96 TYR A C 1
ATOM 831 O O . TYR A 1 96 ? 21.059 -14.348 33.576 1.00 64.44 96 TYR A O 1
ATOM 839 N N . TRP A 1 97 ? 22.794 -12.922 33.557 1.00 61.47 97 TRP A N 1
ATOM 840 C CA . TRP A 1 97 ? 23.753 -13.852 34.133 1.00 61.47 97 TRP A CA 1
ATOM 841 C C . TRP A 1 97 ? 23.630 -13.776 35.653 1.00 61.47 97 TRP A C 1
ATOM 843 O O . TRP A 1 97 ? 23.766 -12.694 36.223 1.00 61.47 97 TRP A O 1
ATOM 853 N N . ASN A 1 98 ? 23.389 -14.911 36.310 1.00 58.62 98 ASN A N 1
ATOM 854 C CA . ASN A 1 98 ? 23.568 -14.987 37.755 1.00 58.62 98 ASN A CA 1
ATOM 855 C C . ASN A 1 98 ? 25.063 -14.839 38.048 1.00 58.62 98 ASN A C 1
ATOM 857 O O . ASN A 1 98 ? 25.862 -15.662 37.600 1.00 58.62 98 ASN A O 1
ATOM 861 N N . GLN A 1 99 ? 25.432 -13.787 38.776 1.00 58.06 99 GLN A N 1
ATOM 862 C CA . GLN A 1 99 ? 26.746 -13.699 39.398 1.00 58.06 99 GLN A CA 1
ATOM 863 C C . GLN A 1 99 ? 26.779 -14.692 40.564 1.00 58.06 99 GLN A C 1
ATOM 865 O O . GLN A 1 99 ? 26.057 -14.513 41.545 1.00 58.06 99 GLN A O 1
ATOM 870 N N . PHE A 1 100 ? 27.587 -15.739 40.417 1.00 51.56 100 PHE A N 1
ATOM 871 C CA . PHE A 1 100 ? 28.109 -16.545 41.517 1.00 51.56 100 PHE A CA 1
ATOM 872 C C . PHE A 1 100 ? 29.608 -16.291 41.627 1.00 51.56 100 PHE A C 1
ATOM 874 O O . PHE A 1 100 ? 30.251 -16.171 40.556 1.00 51.56 100 PHE A O 1
#

pLDDT: mean 73.09, std 13.38, range [31.22, 88.38]

Mean predicted aligned error: 11.83 Å